Protein AF-A0A0S8D500-F1 (afdb_monomer_lite)

Radius of gyration: 12.46 Å; chains: 1; bounding box: 38×29×23 Å

Secondary structure (DSSP, 8-state):
--HHHHHHHHHSS-TTS----HHHHHHHHHHTBTTTB-HHHHHHHHHHHHHHTTPPP-------

Foldseek 3Di:
DDPVVQLCVQQVPDPPPPRPDSVVSLVVVVVCDPPPDPNVVSVVVVVVVCVVVVHDDPPPPPPD

pLDDT: mean 78.44, std 16.67, range [42.59, 94.12]

Structure (mmCIF, N/CA/C/O backbone):
data_AF-A0A0S8D500-F1
#
_entry.id   AF-A0A0S8D500-F1
#
loop_
_atom_site.group_PDB
_atom_site.id
_atom_site.type_symbol
_atom_site.label_atom_id
_atom_site.label_alt_id
_atom_site.label_comp_id
_atom_site.label_asym_id
_atom_site.label_entity_id
_atom_site.label_seq_id
_atom_site.pdbx_PDB_ins_code
_atom_site.Cartn_x
_atom_site.Cartn_y
_atom_site.Cartn_z
_atom_site.occupancy
_atom_site.B_iso_or_equiv
_atom_site.auth_seq_id
_atom_site.auth_comp_id
_atom_site.auth_asym_id
_atom_site.auth_atom_id
_atom_site.pdbx_PDB_model_num
ATOM 1 N N . MET A 1 1 ? -0.028 11.582 1.186 1.00 62.53 1 MET A N 1
ATOM 2 C CA . MET A 1 1 ? 0.844 10.968 0.161 1.00 62.53 1 MET A CA 1
ATOM 3 C C . MET A 1 1 ? 0.037 9.883 -0.522 1.00 62.53 1 MET A C 1
ATOM 5 O O . MET A 1 1 ? -0.638 9.151 0.196 1.00 62.53 1 MET A O 1
ATOM 9 N N . ALA A 1 2 ? 0.008 9.826 -1.854 1.00 84.38 2 ALA A N 1
ATOM 10 C CA . ALA A 1 2 ? -0.802 8.822 -2.534 1.00 84.38 2 ALA A CA 1
ATOM 11 C C . ALA A 1 2 ? -0.189 7.422 -2.369 1.00 84.38 2 ALA A C 1
ATOM 13 O O . ALA A 1 2 ? 1.023 7.270 -2.215 1.00 84.38 2 ALA A O 1
ATOM 14 N N . ILE A 1 3 ? -1.044 6.398 -2.405 1.00 87.94 3 ILE A N 1
ATOM 15 C CA . ILE A 1 3 ? -0.658 4.980 -2.306 1.00 87.94 3 ILE A CA 1
ATOM 16 C C . ILE A 1 3 ? 0.376 4.621 -3.389 1.00 87.94 3 ILE A C 1
ATOM 18 O O . ILE A 1 3 ? 1.367 3.955 -3.096 1.00 87.94 3 ILE A O 1
ATOM 22 N N . ALA A 1 4 ? 0.177 5.124 -4.612 1.00 88.06 4 ALA A N 1
ATOM 23 C CA . ALA A 1 4 ? 1.077 4.901 -5.740 1.00 88.06 4 ALA A CA 1
ATOM 24 C C . ALA A 1 4 ? 2.462 5.541 -5.534 1.00 88.06 4 ALA A C 1
ATOM 26 O O . ALA A 1 4 ? 3.466 4.864 -5.740 1.00 88.06 4 ALA A O 1
ATOM 27 N N . ASP A 1 5 ? 2.527 6.791 -5.056 1.00 87.25 5 ASP A N 1
ATOM 28 C CA . ASP A 1 5 ? 3.802 7.477 -4.781 1.00 87.25 5 ASP A CA 1
ATOM 29 C C . ASP A 1 5 ? 4.611 6.748 -3.702 1.00 87.25 5 ASP A C 1
ATOM 31 O O . ASP A 1 5 ? 5.829 6.609 -3.800 1.00 87.25 5 ASP A O 1
ATOM 35 N N . PHE A 1 6 ? 3.929 6.257 -2.661 1.00 87.69 6 PHE A N 1
ATOM 36 C CA . PHE A 1 6 ? 4.572 5.493 -1.596 1.00 87.69 6 PHE A CA 1
ATOM 37 C C . PHE A 1 6 ? 5.130 4.162 -2.104 1.00 87.69 6 PHE A 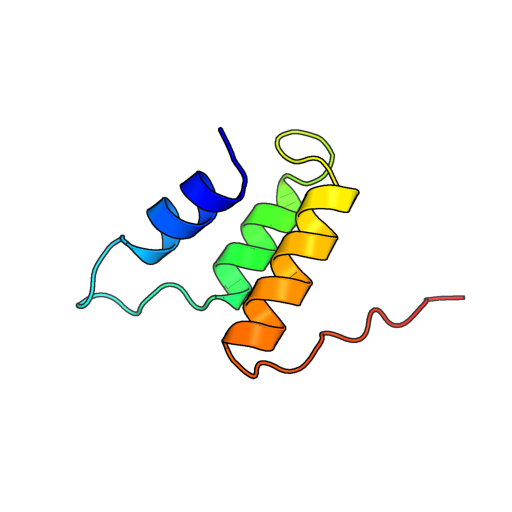C 1
ATOM 39 O O . PHE A 1 6 ? 6.263 3.805 -1.781 1.00 87.69 6 PHE A O 1
ATOM 46 N N . PHE A 1 7 ? 4.346 3.442 -2.909 1.00 88.06 7 PHE A N 1
ATOM 47 C CA . PHE A 1 7 ? 4.769 2.184 -3.515 1.00 88.06 7 PHE A CA 1
ATOM 48 C C . PHE A 1 7 ? 5.983 2.381 -4.434 1.00 88.06 7 PHE A C 1
ATOM 50 O O . PHE A 1 7 ? 6.969 1.653 -4.305 1.00 88.06 7 PHE A O 1
ATOM 57 N N . ASP A 1 8 ? 5.955 3.393 -5.306 1.00 85.81 8 ASP A N 1
ATOM 58 C CA . ASP A 1 8 ? 7.067 3.693 -6.210 1.00 85.81 8 ASP A CA 1
ATOM 59 C C . ASP A 1 8 ? 8.333 4.099 -5.443 1.00 85.81 8 ASP A C 1
ATOM 61 O O . ASP A 1 8 ? 9.406 3.548 -5.683 1.00 85.81 8 ASP A O 1
ATOM 65 N N . ALA A 1 9 ? 8.215 4.961 -4.427 1.00 86.81 9 ALA A N 1
ATOM 66 C CA . ALA A 1 9 ? 9.352 5.379 -3.607 1.00 86.81 9 ALA A CA 1
ATOM 67 C C . ALA A 1 9 ? 10.042 4.206 -2.882 1.00 86.81 9 ALA A C 1
ATOM 69 O O . ALA A 1 9 ? 11.266 4.221 -2.702 1.00 86.81 9 ALA A O 1
ATOM 70 N N . LEU A 1 10 ? 9.278 3.190 -2.465 1.00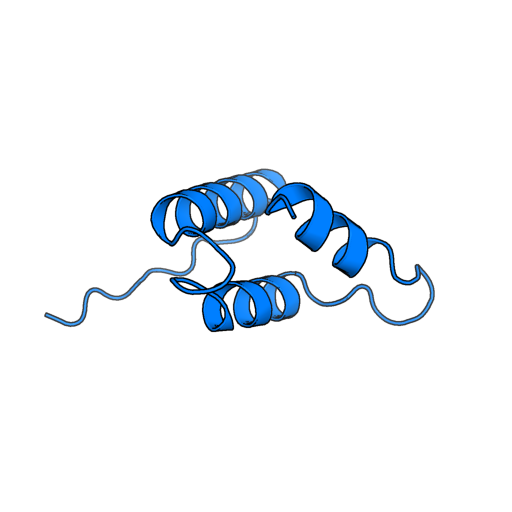 82.75 10 LEU A N 1
ATOM 71 C CA . LEU A 1 10 ? 9.814 1.976 -1.844 1.00 82.75 10 LEU A CA 1
ATOM 72 C C . LEU A 1 10 ? 10.439 1.022 -2.866 1.00 82.75 10 LEU A C 1
ATOM 74 O O . LEU A 1 10 ? 11.472 0.418 -2.575 1.00 82.75 10 LEU A O 1
ATOM 78 N N . ARG A 1 11 ? 9.868 0.929 -4.071 1.00 77.50 11 ARG A N 1
ATOM 79 C CA . ARG A 1 11 ? 10.387 0.101 -5.169 1.00 77.50 11 ARG A CA 1
ATOM 80 C C . ARG A 1 11 ? 11.650 0.689 -5.811 1.00 77.50 11 ARG A C 1
ATOM 82 O O . ARG A 1 11 ? 12.549 -0.055 -6.194 1.00 77.50 11 ARG A O 1
ATOM 89 N N . SER A 1 12 ? 11.747 2.016 -5.874 1.00 68.31 12 SER A N 1
ATOM 90 C CA . SER A 1 12 ? 12.831 2.772 -6.515 1.00 68.31 12 SER A CA 1
ATOM 91 C C . SER A 1 12 ? 14.128 2.830 -5.690 1.00 68.31 12 SER A C 1
ATOM 93 O O . SER A 1 12 ? 15.180 3.230 -6.198 1.00 68.31 12 SER A O 1
ATOM 95 N N . ARG A 1 13 ? 14.126 2.387 -4.421 1.00 59.34 13 ARG A N 1
ATOM 96 C CA . ARG A 1 13 ? 15.342 2.305 -3.590 1.00 59.34 13 ARG A CA 1
ATOM 97 C C . ARG A 1 13 ? 16.214 1.085 -3.950 1.00 59.34 13 ARG A C 1
ATOM 99 O O . ARG A 1 13 ? 16.358 0.157 -3.166 1.00 59.34 13 ARG A O 1
ATOM 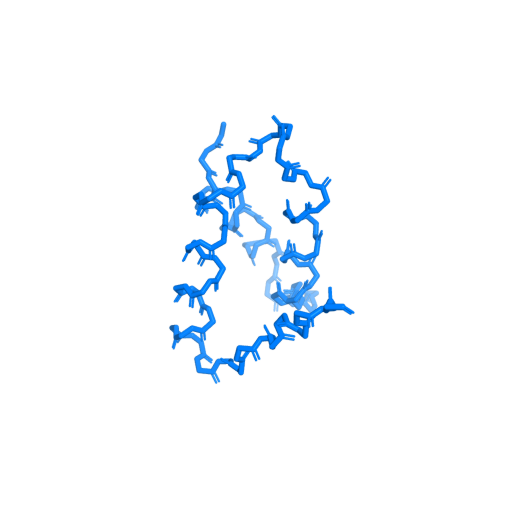106 N N . ARG A 1 14 ? 16.935 1.248 -5.069 1.00 52.16 14 ARG A N 1
ATOM 107 C CA . ARG A 1 14 ? 18.188 0.603 -5.535 1.00 52.16 14 ARG A CA 1
ATOM 108 C C . ARG A 1 14 ? 18.086 -0.704 -6.358 1.00 52.16 14 ARG A C 1
ATOM 110 O O . ARG A 1 14 ? 17.660 -1.720 -5.832 1.00 52.16 14 ARG A O 1
ATOM 117 N N . PRO A 1 15 ? 18.670 -0.738 -7.578 1.00 46.16 15 PRO A N 1
ATOM 118 C CA . PRO A 1 15 ? 18.830 -1.951 -8.398 1.00 46.16 15 PRO A CA 1
ATOM 119 C C . PRO A 1 15 ? 19.983 -2.887 -7.962 1.00 46.16 15 PRO A C 1
ATOM 121 O O . PRO A 1 15 ? 20.264 -3.863 -8.643 1.00 46.16 15 PRO A O 1
ATOM 124 N N . TYR A 1 16 ? 20.664 -2.603 -6.841 1.00 46.84 16 TYR A N 1
ATOM 125 C CA . TYR A 1 16 ? 21.866 -3.338 -6.388 1.00 46.84 16 TYR A CA 1
ATOM 126 C C . TYR A 1 16 ? 21.816 -3.842 -4.937 1.00 46.84 16 TYR A C 1
ATOM 128 O O . TYR A 1 16 ? 22.750 -4.479 -4.461 1.00 46.84 16 TYR A O 1
ATOM 136 N N . ARG A 1 17 ? 20.739 -3.552 -4.211 1.00 44.97 17 ARG A N 1
ATOM 137 C CA . ARG A 1 17 ? 20.377 -4.250 -2.975 1.00 44.97 17 ARG A CA 1
ATOM 138 C C . ARG A 1 17 ? 18.994 -4.770 -3.266 1.00 44.97 17 ARG A C 1
ATOM 140 O O . ARG A 1 17 ? 18.170 -3.928 -3.592 1.00 44.97 17 ARG A O 1
ATOM 147 N N . GLU A 1 18 ? 18.829 -6.091 -3.258 1.00 45.66 18 GLU A N 1
ATOM 148 C CA . GLU A 1 18 ? 17.576 -6.820 -3.494 1.00 45.66 18 GLU A CA 1
ATOM 149 C C . GLU A 1 18 ? 16.376 -5.882 -3.507 1.00 45.66 18 GLU A C 1
ATOM 151 O O . GLU A 1 18 ? 16.020 -5.328 -2.458 1.00 45.66 18 GLU A O 1
ATOM 156 N N . SER A 1 19 ? 15.821 -5.644 -4.705 1.00 52.69 19 SER A N 1
ATOM 157 C CA . SER A 1 19 ? 14.534 -4.971 -4.850 1.00 52.69 19 SER A CA 1
ATOM 158 C C . SER A 1 19 ? 13.651 -5.469 -3.721 1.00 52.69 19 SER A C 1
ATOM 160 O O . SER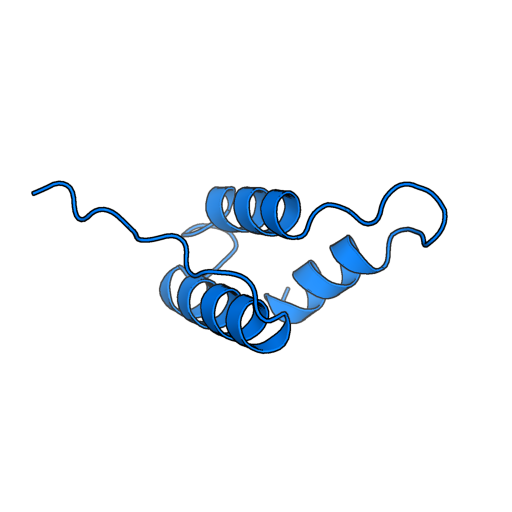 A 1 19 ? 13.516 -6.683 -3.562 1.00 52.69 19 SER A O 1
ATOM 162 N N . TRP A 1 20 ? 13.165 -4.560 -2.871 1.00 57.78 20 TRP A N 1
ATOM 163 C CA . TRP A 1 20 ? 12.323 -4.968 -1.755 1.00 57.78 20 TRP A CA 1
ATOM 164 C C . TRP A 1 20 ? 11.244 -5.887 -2.313 1.00 57.78 20 TRP A C 1
ATOM 166 O O . TRP A 1 20 ? 10.525 -5.485 -3.229 1.00 57.78 20 TRP A O 1
ATOM 176 N N . GLU A 1 21 ? 11.194 -7.124 -1.810 1.00 77.38 21 GLU A N 1
ATOM 177 C CA . GLU A 1 21 ? 10.173 -8.081 -2.216 1.00 77.38 21 GLU A CA 1
ATOM 178 C C . GLU A 1 21 ? 8.824 -7.376 -2.117 1.00 77.38 21 GLU A C 1
ATOM 180 O O . GLU A 1 21 ? 8.506 -6.784 -1.083 1.00 77.38 21 GLU A O 1
ATOM 185 N N . VAL A 1 22 ? 8.071 -7.370 -3.215 1.00 83.12 22 VAL A N 1
ATOM 186 C CA . VAL A 1 22 ? 6.806 -6.629 -3.339 1.00 83.12 22 VAL A CA 1
ATOM 187 C C . VAL A 1 22 ? 5.862 -6.965 -2.173 1.00 83.12 22 VAL A C 1
ATOM 189 O O . VAL A 1 22 ? 5.189 -6.086 -1.640 1.00 83.12 22 VAL A O 1
ATOM 192 N N . GLU A 1 23 ? 5.938 -8.198 -1.680 1.00 84.56 23 GLU A N 1
ATOM 193 C CA . GLU A 1 23 ? 5.278 -8.704 -0.474 1.00 84.56 23 GLU A CA 1
ATOM 194 C C . GLU A 1 23 ? 5.640 -7.926 0.811 1.00 84.56 23 GLU A C 1
ATOM 196 O O . GLU A 1 23 ? 4.765 -7.584 1.605 1.00 84.56 23 GLU A O 1
ATOM 201 N N . LYS A 1 24 ? 6.912 -7.553 1.019 1.00 86.38 24 LYS A N 1
ATOM 202 C CA . LYS A 1 24 ? 7.340 -6.721 2.165 1.00 86.38 24 LYS A CA 1
ATOM 203 C C . LYS A 1 24 ? 6.776 -5.307 2.075 1.00 86.38 24 LYS A C 1
ATOM 205 O O . LYS A 1 24 ? 6.433 -4.715 3.101 1.00 86.38 24 LYS A O 1
ATOM 210 N N . ILE A 1 25 ? 6.688 -4.763 0.861 1.00 89.06 25 ILE A N 1
ATOM 211 C CA . ILE A 1 25 ? 6.069 -3.456 0.619 1.00 89.06 25 ILE A CA 1
ATOM 212 C C . ILE A 1 25 ? 4.577 -3.537 0.956 1.00 89.06 25 ILE A C 1
ATOM 214 O O . ILE A 1 25 ? 4.087 -2.705 1.719 1.00 89.06 25 ILE A O 1
ATOM 218 N N . PHE A 1 26 ? 3.877 -4.570 0.482 1.00 89.94 26 PHE A N 1
ATOM 219 C CA . PHE A 1 26 ? 2.471 -4.798 0.810 1.00 89.94 26 PHE A CA 1
ATOM 220 C C . PHE A 1 26 ? 2.244 -4.942 2.314 1.00 89.94 26 PHE A C 1
ATOM 222 O O . PHE A 1 26 ? 1.404 -4.229 2.858 1.00 89.94 26 PHE A O 1
ATOM 229 N N . ALA A 1 27 ? 3.037 -5.755 3.015 1.00 90.69 27 ALA A N 1
ATOM 230 C CA . ALA A 1 27 ? 2.926 -5.917 4.465 1.00 90.69 27 ALA A CA 1
ATOM 231 C C . ALA A 1 27 ? 3.089 -4.581 5.216 1.00 90.69 27 ALA A C 1
ATOM 233 O O . ALA A 1 27 ? 2.341 -4.282 6.152 1.00 90.69 27 ALA A O 1
ATOM 234 N N . LEU A 1 28 ? 4.033 -3.736 4.785 1.00 90.44 28 LEU A N 1
ATOM 235 C CA . LEU A 1 28 ? 4.220 -2.404 5.356 1.00 90.44 28 LEU A CA 1
ATOM 236 C C . LEU A 1 28 ? 3.022 -1.487 5.076 1.00 90.44 28 LEU A C 1
ATOM 238 O O . LEU A 1 28 ? 2.597 -0.751 5.966 1.00 90.44 28 LEU A O 1
ATOM 242 N N . MET A 1 29 ? 2.469 -1.522 3.864 1.00 91.25 29 MET A N 1
ATOM 243 C CA . MET A 1 29 ? 1.288 -0.732 3.514 1.00 91.25 29 MET A CA 1
ATOM 244 C C . MET A 1 29 ? 0.060 -1.184 4.313 1.00 91.25 29 MET A C 1
ATOM 246 O O . MET A 1 29 ? -0.627 -0.344 4.889 1.00 91.25 29 MET A O 1
ATOM 250 N N . VAL A 1 30 ? -0.158 -2.497 4.444 1.00 92.12 30 VAL A N 1
ATOM 251 C CA . VAL A 1 30 ? -1.243 -3.095 5.241 1.00 92.12 30 VAL A CA 1
ATOM 252 C C . VAL A 1 30 ? -1.133 -2.700 6.714 1.00 92.12 30 VAL A C 1
ATOM 254 O O . VAL A 1 30 ? -2.134 -2.318 7.313 1.00 92.12 30 VAL A O 1
ATOM 257 N N . LYS A 1 31 ? 0.078 -2.674 7.290 1.00 92.88 31 LYS A N 1
ATOM 258 C CA . LYS A 1 31 ? 0.306 -2.208 8.673 1.00 92.88 31 LYS A CA 1
ATOM 259 C C . LYS A 1 31 ? -0.142 -0.756 8.909 1.00 92.88 31 LYS A C 1
ATOM 261 O O . LYS A 1 31 ? -0.452 -0.388 10.038 1.00 92.88 31 LYS A O 1
ATOM 266 N N . ASN A 1 32 ? -0.164 0.064 7.861 1.00 89.38 32 ASN A N 1
ATOM 267 C CA . ASN A 1 32 ? -0.594 1.463 7.911 1.00 89.38 32 ASN A CA 1
ATOM 268 C C . ASN A 1 32 ? -2.012 1.672 7.332 1.00 89.38 32 ASN A C 1
ATOM 270 O O . ASN A 1 32 ? -2.433 2.809 7.093 1.00 89.38 32 ASN A O 1
ATOM 274 N N . SER A 1 33 ? -2.748 0.584 7.087 1.00 92.69 33 SER A N 1
ATOM 275 C CA . SER A 1 33 ? -4.141 0.612 6.645 1.00 92.69 33 SER A CA 1
ATOM 276 C C . SER A 1 33 ? -5.051 1.168 7.742 1.00 92.69 33 SER A C 1
ATOM 278 O O . SER A 1 33 ? -4.877 0.869 8.921 1.00 92.69 33 SER A O 1
ATOM 280 N N . GLY A 1 34 ? -6.011 2.011 7.365 1.00 87.88 34 GLY A N 1
ATOM 281 C CA . GLY A 1 34 ? -6.933 2.673 8.291 1.00 87.88 34 GLY A CA 1
ATOM 282 C C . GLY A 1 34 ? -6.357 3.899 9.009 1.00 87.88 34 GLY A C 1
ATOM 283 O O . GLY A 1 34 ? -7.122 4.645 9.613 1.00 87.88 34 GLY A O 1
ATOM 284 N N . THR A 1 35 ? -5.045 4.148 8.918 1.00 87.56 35 THR A N 1
ATOM 285 C CA . THR A 1 35 ? -4.398 5.347 9.479 1.00 87.56 35 THR A CA 1
ATOM 286 C C . THR A 1 35 ? -3.817 6.238 8.384 1.00 87.56 35 THR A C 1
ATOM 288 O O . THR A 1 35 ? -4.314 7.338 8.158 1.00 87.56 35 THR A O 1
ATOM 291 N N . ALA A 1 36 ? -2.793 5.766 7.668 1.00 87.31 36 ALA A N 1
ATOM 292 C CA . ALA A 1 36 ? -2.157 6.505 6.576 1.00 87.31 36 ALA A CA 1
ATOM 293 C C . ALA A 1 36 ? -2.802 6.211 5.214 1.00 87.31 36 ALA A C 1
ATOM 295 O O . ALA A 1 36 ? -2.727 7.037 4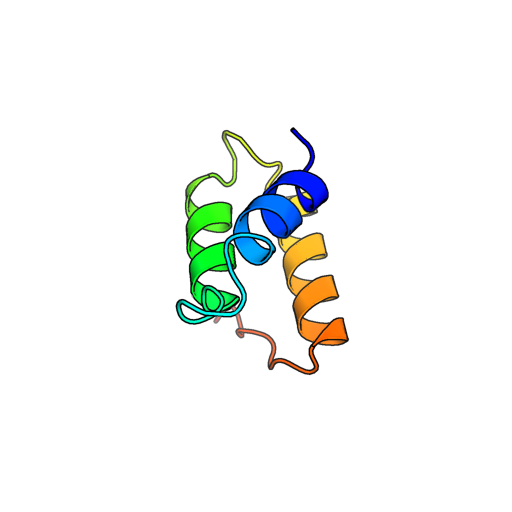.302 1.00 87.31 36 ALA A O 1
ATOM 296 N N . PHE A 1 37 ? -3.436 5.043 5.077 1.00 91.56 37 PHE A N 1
ATOM 297 C CA . PHE A 1 37 ? -4.069 4.592 3.843 1.00 91.56 37 PHE A CA 1
ATOM 298 C C . PHE A 1 37 ? -5.540 4.264 4.065 1.00 91.56 37 PHE A C 1
ATOM 300 O O . PHE A 1 37 ? -5.912 3.648 5.063 1.00 91.56 37 PHE A O 1
ATOM 307 N N . ASN A 1 38 ? -6.384 4.633 3.102 1.00 92.56 38 ASN A N 1
ATOM 308 C CA . ASN A 1 38 ? -7.757 4.151 3.077 1.00 92.56 38 ASN A CA 1
ATOM 309 C C . ASN A 1 38 ? -7.740 2.636 2.773 1.00 92.56 38 ASN A C 1
ATOM 311 O O . ASN A 1 38 ? -7.168 2.250 1.750 1.00 92.56 38 ASN A O 1
ATOM 315 N N . PRO A 1 39 ? -8.357 1.789 3.615 1.00 92.19 39 PRO A N 1
ATOM 316 C CA . PRO A 1 39 ? -8.277 0.333 3.488 1.00 92.19 39 PRO A CA 1
ATOM 317 C C . PRO A 1 39 ? -8.854 -0.188 2.168 1.00 92.19 39 PRO A C 1
ATOM 319 O O . PRO A 1 39 ? -8.298 -1.107 1.578 1.00 92.19 39 PRO A O 1
ATOM 322 N N . LEU A 1 40 ? -9.925 0.434 1.671 1.00 92.81 40 LEU A N 1
ATOM 323 C CA . LEU A 1 40 ? -10.615 0.019 0.450 1.00 92.81 40 LEU A CA 1
ATOM 324 C C . LEU A 1 40 ? -9.788 0.375 -0.795 1.00 92.81 40 LEU A C 1
ATOM 326 O O . LEU A 1 40 ? -9.652 -0.423 -1.718 1.00 92.81 40 LEU A O 1
ATOM 330 N N . LEU A 1 41 ? -9.154 1.553 -0.787 1.00 92.50 41 LEU A N 1
ATOM 331 C CA . LEU A 1 41 ? -8.227 1.951 -1.852 1.00 92.50 41 LEU A CA 1
ATOM 332 C C . LEU A 1 41 ? -6.944 1.114 -1.840 1.00 92.50 41 LEU A C 1
ATOM 334 O O . LEU A 1 41 ? -6.414 0.793 -2.901 1.00 92.50 41 LEU A O 1
ATOM 338 N N . LEU A 1 42 ? -6.444 0.769 -0.652 1.00 93.69 42 LEU A N 1
ATOM 339 C CA . LEU A 1 42 ? -5.252 -0.057 -0.505 1.00 93.69 42 LEU A CA 1
ATOM 340 C C . LEU A 1 42 ? -5.485 -1.483 -1.019 1.00 93.69 42 LEU A C 1
ATOM 342 O O . LEU A 1 42 ? -4.646 -1.997 -1.755 1.00 93.69 42 LEU A O 1
ATOM 346 N N . ASP A 1 43 ? -6.624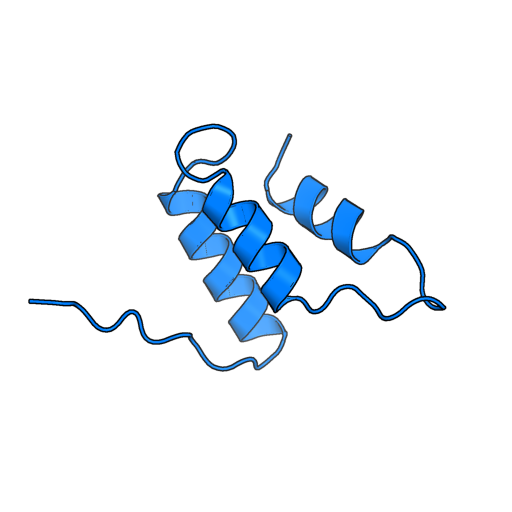 -2.089 -0.684 1.00 93.25 43 ASP A N 1
ATOM 347 C CA . ASP A 1 43 ? -7.013 -3.415 -1.175 1.00 93.25 43 ASP A CA 1
ATOM 348 C C . ASP A 1 43 ? -7.068 -3.459 -2.710 1.00 93.25 43 ASP A C 1
ATOM 350 O O . ASP A 1 43 ? -6.390 -4.274 -3.343 1.00 93.25 43 ASP A O 1
ATOM 354 N N . HIS A 1 44 ? -7.791 -2.518 -3.324 1.00 94.12 44 HIS A N 1
ATOM 355 C CA . HIS A 1 44 ? -7.882 -2.428 -4.783 1.00 94.12 44 HIS A CA 1
ATOM 356 C C . HIS A 1 44 ? -6.513 -2.201 -5.439 1.00 94.12 44 HIS A C 1
ATOM 358 O O . HIS A 1 44 ? -6.219 -2.783 -6.485 1.00 94.12 44 HIS A O 1
ATOM 364 N N . PHE A 1 45 ? -5.653 -1.384 -4.823 1.00 93.06 45 PHE A N 1
ATOM 365 C CA . PHE A 1 45 ? -4.304 -1.144 -5.324 1.00 93.06 45 PHE A CA 1
ATOM 366 C C . PHE A 1 45 ? -3.449 -2.418 -5.299 1.00 93.06 45 PHE A C 1
ATOM 368 O O . PHE A 1 45 ? -2.849 -2.763 -6.315 1.00 93.06 45 PHE A O 1
ATOM 375 N N . ILE A 1 46 ? -3.422 -3.150 -4.179 1.00 91.88 46 ILE A N 1
ATOM 376 C CA . ILE A 1 46 ? -2.649 -4.397 -4.052 1.00 91.88 46 ILE A CA 1
ATOM 377 C C . ILE A 1 46 ? -3.117 -5.428 -5.087 1.00 91.88 46 ILE A C 1
ATOM 379 O O . ILE A 1 46 ? -2.281 -6.007 -5.784 1.00 91.88 46 ILE A O 1
ATOM 383 N N . LYS A 1 47 ? -4.435 -5.607 -5.251 1.00 91.50 47 LYS A N 1
ATOM 384 C CA . LYS A 1 47 ? -5.014 -6.501 -6.271 1.00 91.50 47 LYS A CA 1
ATOM 385 C C . LYS A 1 47 ? -4.562 -6.126 -7.683 1.00 91.50 47 LYS A C 1
ATOM 387 O O . LYS A 1 47 ? -4.108 -6.984 -8.438 1.00 91.50 47 LYS A O 1
ATOM 392 N N . SER A 1 48 ? -4.601 -4.837 -8.024 1.00 92.12 48 SER A N 1
ATOM 393 C CA . SER A 1 48 ? -4.163 -4.344 -9.334 1.00 92.12 48 SER A CA 1
ATOM 394 C C . SER A 1 48 ? -2.669 -4.574 -9.592 1.00 92.12 48 SER A C 1
ATOM 396 O O . SER A 1 48 ? -2.294 -4.972 -10.700 1.00 92.12 48 SER A O 1
ATOM 398 N N . ILE A 1 49 ? -1.807 -4.359 -8.593 1.00 90.25 49 ILE A N 1
ATOM 399 C CA . ILE A 1 49 ? -0.365 -4.602 -8.732 1.00 90.25 49 ILE A CA 1
ATOM 400 C C . ILE A 1 49 ? -0.071 -6.099 -8.864 1.00 90.25 49 ILE A C 1
ATOM 402 O O . ILE A 1 49 ? 0.725 -6.478 -9.723 1.00 90.25 49 ILE A O 1
ATOM 406 N N . ARG A 1 50 ? -0.725 -6.960 -8.074 1.00 87.38 50 ARG A N 1
ATOM 407 C CA . ARG A 1 50 ? -0.559 -8.419 -8.180 1.00 87.38 50 ARG A CA 1
ATOM 408 C C . ARG A 1 50 ? -0.953 -8.934 -9.559 1.00 87.38 50 ARG A C 1
ATOM 410 O O . ARG A 1 50 ? -0.151 -9.624 -10.182 1.00 87.38 50 ARG A O 1
ATOM 417 N N . ALA A 1 51 ? -2.101 -8.500 -10.082 1.00 87.62 51 ALA A N 1
ATOM 418 C CA . ALA A 1 51 ? -2.527 -8.823 -11.443 1.00 87.62 51 ALA A CA 1
ATOM 419 C C . ALA A 1 51 ? -1.501 -8.367 -12.498 1.00 87.62 51 ALA A C 1
ATOM 421 O O . ALA A 1 51 ? -1.159 -9.124 -13.403 1.00 87.62 51 ALA A O 1
ATOM 422 N N . THR A 1 52 ? -0.947 -7.159 -12.348 1.00 88.06 52 THR A N 1
ATOM 423 C CA . THR A 1 52 ? 0.065 -6.609 -13.271 1.00 88.06 52 THR A CA 1
ATOM 424 C C . THR A 1 52 ? 1.369 -7.409 -13.251 1.00 88.06 52 THR A C 1
ATOM 426 O O . THR A 1 52 ? 2.020 -7.573 -14.279 1.00 88.06 52 THR A O 1
ATOM 429 N N . LEU A 1 53 ? 1.762 -7.914 -12.082 1.00 83.50 53 LEU A N 1
ATOM 430 C CA . LEU A 1 53 ? 2.983 -8.698 -11.893 1.00 83.50 53 LEU A CA 1
ATOM 431 C C . LEU A 1 53 ? 2.761 -10.210 -12.052 1.00 83.50 53 LEU A C 1
ATOM 433 O O . LEU A 1 53 ? 3.698 -10.973 -11.835 1.00 83.50 53 LEU A O 1
ATOM 437 N N . SER A 1 54 ? 1.550 -10.645 -12.430 1.00 83.94 54 SER A N 1
ATOM 438 C CA . SER A 1 54 ? 1.154 -12.063 -12.485 1.00 83.94 54 SER A CA 1
ATOM 439 C C . SER A 1 54 ? 1.430 -12.820 -11.176 1.00 83.94 54 SER A C 1
ATOM 441 O O . SER A 1 54 ? 1.765 -14.003 -11.185 1.00 83.94 54 SER A O 1
ATOM 443 N N . LEU A 1 55 ? 1.314 -12.123 -10.043 1.00 78.69 55 LEU A N 1
ATOM 444 C CA . LEU A 1 55 ? 1.451 -12.704 -8.713 1.00 78.69 55 LEU A CA 1
ATOM 445 C C . LEU A 1 55 ? 0.125 -13.355 -8.300 1.00 78.69 55 LEU A C 1
ATOM 447 O O . LEU A 1 55 ? -0.936 -12.810 -8.620 1.00 78.69 55 LEU A O 1
ATOM 451 N N . PRO A 1 56 ? 0.161 -14.485 -7.574 1.00 76.19 56 PRO A N 1
ATOM 452 C CA . PRO A 1 56 ? -1.052 -15.097 -7.053 1.00 76.19 56 PRO A CA 1
ATOM 453 C C . PRO A 1 56 ? -1.767 -14.133 -6.102 1.00 76.19 56 PRO A C 1
ATOM 455 O O . PRO A 1 56 ? -1.136 -13.380 -5.355 1.00 76.19 56 PRO A O 1
ATOM 458 N N . GLU A 1 57 ? -3.098 -14.156 -6.123 1.00 71.06 57 GLU A N 1
ATOM 459 C CA . GLU A 1 57 ? -3.871 -13.502 -5.075 1.00 71.06 57 GLU A CA 1
ATOM 460 C C . GLU A 1 57 ? -3.638 -14.242 -3.757 1.00 71.06 57 GLU A C 1
ATOM 462 O O . GLU A 1 57 ? -3.743 -15.466 -3.683 1.00 71.06 57 GLU A O 1
ATOM 467 N N . GLU A 1 58 ? -3.323 -13.499 -2.701 1.00 67.06 58 GLU A N 1
ATOM 468 C CA . GLU A 1 58 ? -3.395 -14.041 -1.351 1.00 67.06 58 GLU A CA 1
ATOM 469 C C . GLU A 1 58 ? -4.874 -14.213 -1.037 1.00 67.06 58 GLU A C 1
ATOM 471 O O . GLU A 1 58 ? -5.619 -13.241 -0.893 1.00 67.06 58 GLU A O 1
ATOM 476 N N . THR A 1 59 ? -5.317 -15.465 -1.016 1.00 56.84 59 THR A N 1
ATOM 477 C CA . THR A 1 59 ? -6.655 -15.816 -0.567 1.00 56.84 59 THR A CA 1
ATOM 478 C C . THR A 1 59 ? -6.785 -15.333 0.869 1.00 56.84 59 THR A C 1
ATOM 480 O O . THR A 1 59 ? -6.205 -15.931 1.776 1.00 56.84 59 THR A O 1
ATOM 483 N N . GLN A 1 60 ? -7.535 -14.251 1.092 1.00 49.38 60 GLN A N 1
ATOM 484 C CA . GLN A 1 60 ? -8.085 -13.997 2.414 1.00 49.38 60 GLN A CA 1
ATOM 485 C C . GLN A 1 60 ? -9.000 -15.179 2.711 1.00 49.38 60 GLN A C 1
ATOM 487 O O . GLN A 1 60 ? -10.140 -15.230 2.252 1.00 49.38 60 GLN A O 1
ATOM 492 N N . GLU A 1 61 ? -8.468 -16.167 3.425 1.00 47.81 61 GLU A N 1
ATOM 493 C CA . GLU A 1 61 ? -9.273 -17.184 4.072 1.00 47.81 61 GLU A CA 1
ATOM 494 C C . GLU A 1 61 ? -10.224 -16.419 4.992 1.00 47.81 61 GLU A C 1
ATOM 496 O O . GLU A 1 61 ? -9.833 -15.871 6.026 1.00 47.81 61 GLU A O 1
ATOM 501 N N . VAL A 1 62 ? -11.465 -16.271 4.530 1.00 48.66 62 VAL A N 1
ATOM 502 C CA . VAL A 1 62 ? -12.588 -15.794 5.322 1.00 48.66 62 VAL A CA 1
ATOM 503 C C . VAL A 1 62 ? -12.702 -16.752 6.499 1.00 48.66 62 VAL A C 1
ATOM 505 O O . VAL A 1 62 ? -13.310 -17.813 6.401 1.00 48.66 62 VAL A O 1
ATOM 508 N N . ARG A 1 63 ? -12.048 -16.392 7.606 1.00 44.41 63 ARG A N 1
ATOM 509 C CA . ARG A 1 63 ? -12.297 -16.962 8.925 1.00 44.41 63 ARG A CA 1
ATOM 510 C C . ARG A 1 63 ? -13.741 -16.625 9.289 1.00 44.41 63 ARG A C 1
ATOM 512 O O . ARG A 1 63 ? -14.008 -15.550 9.826 1.00 44.41 63 ARG A O 1
ATOM 519 N N . GLY A 1 64 ? -14.647 -17.506 8.873 1.00 42.59 64 GLY A N 1
ATOM 520 C CA . GLY A 1 64 ? -15.972 -17.666 9.463 1.00 42.59 64 GLY A CA 1
ATOM 521 C C . GLY A 1 64 ? -15.887 -18.323 10.832 1.00 42.59 64 GLY A C 1
ATOM 522 O O . GLY A 1 64 ? -14.845 -18.958 11.125 1.00 42.59 64 GLY A O 1
#

Sequence (64 aa):
MAIADFFDALRSRRPYRESWEVEKIFALMVKNSGTAFNPLLLDHFIKSIRATLSLPEETQEVRG